Protein AF-A0A8S9V210-F1 (afdb_monomer_lite)

pLDDT: mean 82.48, std 14.93, range [42.09, 97.56]

Structure (mmCIF, N/CA/C/O backbone):
data_AF-A0A8S9V210-F1
#
_entry.id   AF-A0A8S9V210-F1
#
loop_
_atom_site.group_PDB
_atom_site.id
_atom_site.type_symbol
_atom_site.label_atom_id
_atom_site.label_alt_id
_atom_site.label_comp_id
_atom_site.label_asym_id
_atom_site.label_entity_id
_atom_site.label_seq_id
_atom_site.pdbx_PDB_ins_code
_atom_site.Cartn_x
_atom_site.Cartn_y
_atom_site.Cartn_z
_atom_site.occupancy
_atom_site.B_iso_or_equiv
_atom_site.auth_seq_id
_atom_site.auth_comp_id
_atom_site.auth_asym_id
_atom_site.auth_atom_id
_atom_site.pdbx_PDB_model_num
ATOM 1 N N . MET A 1 1 ? -34.645 21.873 50.222 1.00 43.69 1 MET A N 1
ATOM 2 C CA . MET A 1 1 ? -34.423 21.540 48.800 1.00 43.69 1 MET A CA 1
ATOM 3 C C . MET A 1 1 ? -32.987 21.909 48.474 1.00 43.69 1 MET A C 1
ATOM 5 O O . MET A 1 1 ? -32.729 23.011 48.014 1.00 43.69 1 MET A O 1
ATOM 9 N N . THR A 1 2 ? -32.038 21.055 48.849 1.00 43.34 2 THR A N 1
ATOM 10 C CA . THR A 1 2 ? -30.626 21.231 48.499 1.00 43.34 2 THR A CA 1
ATOM 11 C C . THR A 1 2 ? -30.431 20.581 47.139 1.00 43.34 2 THR A C 1
ATOM 13 O O . THR A 1 2 ? -30.574 19.369 47.018 1.00 43.34 2 THR A O 1
ATOM 16 N N . GLY A 1 3 ? -30.225 21.398 46.106 1.00 51.59 3 GLY A N 1
ATOM 17 C CA . GLY A 1 3 ? -29.827 20.904 44.795 1.00 51.59 3 GLY A CA 1
ATOM 18 C C . GLY A 1 3 ? -28.418 20.340 44.903 1.00 51.59 3 GLY A C 1
ATOM 19 O O . GLY A 1 3 ? -27.476 21.103 45.108 1.00 51.59 3 GLY A O 1
ATOM 20 N N . GLU A 1 4 ? -28.286 19.019 44.825 1.00 53.25 4 GLU A N 1
ATOM 21 C CA . GLU A 1 4 ? -26.987 18.391 44.611 1.00 53.25 4 GLU A CA 1
ATOM 22 C C . GLU A 1 4 ? -26.538 18.702 43.186 1.00 53.25 4 GLU A C 1
ATOM 24 O O . GLU A 1 4 ? -27.277 18.514 42.217 1.00 53.25 4 GLU A O 1
ATOM 29 N N . ALA A 1 5 ? -25.337 19.268 43.092 1.00 57.50 5 ALA A N 1
ATOM 30 C CA . ALA A 1 5 ? -24.669 19.544 41.839 1.00 57.50 5 ALA A CA 1
ATOM 31 C C . ALA A 1 5 ? -24.508 18.228 41.075 1.00 57.50 5 ALA A C 1
ATOM 33 O O . ALA A 1 5 ? -23.980 17.255 41.611 1.00 57.50 5 ALA A O 1
ATOM 34 N N . VAL A 1 6 ? -24.993 18.205 39.835 1.00 61.50 6 VAL A N 1
ATOM 35 C CA . VAL A 1 6 ? -24.795 17.076 38.930 1.00 61.50 6 VAL A CA 1
ATOM 36 C C . VAL A 1 6 ? -23.295 16.971 38.686 1.00 61.50 6 VAL A C 1
ATOM 38 O O . VAL A 1 6 ? -22.691 17.888 38.128 1.00 61.50 6 VAL A O 1
ATOM 41 N N . ASP A 1 7 ? -22.715 15.885 39.189 1.00 59.16 7 ASP A N 1
ATOM 42 C CA . ASP A 1 7 ? -21.311 15.538 39.040 1.00 59.16 7 ASP A CA 1
ATOM 43 C C . ASP A 1 7 ? -20.931 15.595 37.558 1.00 59.16 7 ASP A C 1
ATOM 45 O O . ASP A 1 7 ? -21.613 15.026 36.698 1.00 59.16 7 ASP A O 1
ATOM 49 N N . SER A 1 8 ? -19.884 16.354 37.245 1.00 63.94 8 SER A N 1
ATOM 50 C CA . SER A 1 8 ? -19.363 16.503 35.891 1.00 63.94 8 SER A CA 1
ATOM 51 C C . SER A 1 8 ? -18.674 15.201 35.485 1.00 63.94 8 SER A C 1
ATOM 53 O O . SER A 1 8 ? -17.448 15.105 35.527 1.00 63.94 8 SER A O 1
ATOM 55 N N . ALA A 1 9 ? -19.462 14.180 35.145 1.00 70.62 9 ALA A N 1
ATOM 56 C CA . ALA A 1 9 ? -18.949 12.878 34.751 1.00 70.62 9 ALA A CA 1
ATOM 57 C C . ALA A 1 9 ? -18.121 13.029 33.467 1.00 70.62 9 ALA A C 1
ATOM 59 O O . ALA A 1 9 ? -18.643 13.408 32.415 1.00 70.62 9 ALA A O 1
ATOM 60 N N . SER A 1 10 ? -16.818 12.767 33.570 1.00 79.62 10 SER A N 1
ATOM 61 C CA . SER A 1 10 ? -15.924 12.777 32.417 1.00 79.62 10 SER A CA 1
ATOM 62 C C . SER A 1 10 ? -16.199 11.551 31.526 1.00 79.62 10 SER A C 1
ATOM 64 O O . SER A 1 10 ? -16.605 10.505 32.052 1.00 79.62 10 SER A O 1
ATOM 66 N N . PRO A 1 11 ? -15.992 11.633 30.197 1.00 78.94 11 PRO A N 1
ATOM 67 C CA . PRO A 1 11 ? -16.222 10.512 29.277 1.00 78.94 11 PRO A CA 1
ATOM 68 C C . PRO A 1 11 ? -15.531 9.213 29.716 1.00 78.94 11 PRO A C 1
ATOM 70 O O . PRO A 1 11 ? -16.122 8.138 29.672 1.00 78.94 11 PRO A O 1
ATOM 73 N N . GLU A 1 12 ? -14.323 9.323 30.265 1.00 81.00 12 GLU A N 1
ATOM 74 C CA . GLU A 1 12 ? -13.499 8.194 30.709 1.00 81.00 12 GLU A CA 1
ATOM 75 C C . GLU A 1 12 ? -14.100 7.450 31.912 1.00 81.00 12 GLU A C 1
ATOM 77 O O . GLU A 1 12 ? -13.798 6.277 32.147 1.00 81.00 12 GLU A O 1
ATOM 82 N N . THR A 1 13 ? -14.946 8.126 32.693 1.00 83.50 13 THR A N 1
ATOM 83 C CA . THR A 1 13 ? -15.657 7.520 33.827 1.00 83.50 13 THR A CA 1
ATOM 84 C C . THR A 1 13 ? -16.915 6.784 33.356 1.00 83.50 13 THR A C 1
ATOM 86 O O . THR A 1 13 ? -17.283 5.762 33.932 1.00 83.50 13 THR A O 1
ATOM 89 N N . LEU A 1 14 ? -17.557 7.265 32.284 1.00 85.88 14 LEU A N 1
ATOM 90 C CA . LEU A 1 14 ? -18.770 6.667 31.709 1.00 85.88 14 LEU A CA 1
ATOM 91 C C . LEU A 1 14 ? -18.484 5.411 30.870 1.00 85.88 14 LEU A C 1
ATOM 93 O O . LEU A 1 14 ? -19.355 4.556 30.732 1.00 85.88 14 LEU A O 1
ATOM 97 N N . GLU A 1 15 ? -17.272 5.272 30.333 1.00 89.38 15 GLU A N 1
ATOM 98 C CA . GLU A 1 15 ? -16.871 4.173 29.440 1.00 89.38 15 GLU A CA 1
ATOM 99 C C . GLU A 1 15 ? -16.344 2.915 30.174 1.00 89.38 15 GLU A C 1
ATOM 101 O O . GLU A 1 15 ? -15.696 2.053 29.579 1.00 89.38 15 GLU A O 1
ATOM 106 N N . GLN A 1 16 ? -16.629 2.765 31.472 1.00 88.38 16 GLN A N 1
ATOM 107 C CA . GLN A 1 16 ? -16.177 1.629 32.290 1.00 88.38 16 GLN A CA 1
ATOM 108 C C . GLN A 1 16 ? -17.249 0.533 32.424 1.00 88.38 16 GLN A C 1
ATOM 110 O O . GLN A 1 16 ? -18.444 0.801 32.374 1.00 88.38 16 GLN A O 1
ATOM 115 N N . GLN A 1 17 ? -16.819 -0.720 32.636 1.00 91.31 17 GLN A N 1
ATOM 116 C CA . GLN A 1 17 ? -17.698 -1.886 32.877 1.00 91.31 17 GLN A CA 1
ATOM 117 C C . GLN A 1 17 ? -18.763 -2.136 31.786 1.00 91.31 17 GLN A C 1
ATOM 119 O O . GLN A 1 17 ? -19.837 -2.674 32.055 1.00 91.31 17 GLN A O 1
ATOM 124 N N . LEU A 1 18 ? -18.461 -1.768 30.539 1.00 92.06 18 LEU A N 1
ATOM 125 C CA . LEU A 1 18 ? -19.356 -1.976 29.403 1.00 92.06 18 LEU A CA 1
ATOM 126 C C . LEU A 1 18 ? -19.473 -3.464 29.029 1.00 92.06 18 LEU A C 1
ATOM 128 O O . LEU A 1 18 ? -18.523 -4.238 29.156 1.00 92.06 18 LEU A O 1
ATOM 132 N N . VAL A 1 19 ? -20.635 -3.851 28.497 1.00 94.38 19 VAL A N 1
ATOM 133 C CA . VAL A 1 19 ? -20.866 -5.174 27.900 1.00 94.38 19 VAL A CA 1
ATOM 134 C C . VAL A 1 19 ? -20.785 -5.045 26.382 1.00 94.38 19 VAL A C 1
ATOM 136 O O . VAL A 1 19 ? -21.536 -4.279 25.780 1.00 94.38 19 VAL A O 1
ATOM 139 N N . CYS A 1 20 ? -19.885 -5.799 25.750 1.00 95.31 20 CYS A N 1
ATOM 140 C CA . CYS A 1 20 ? -19.801 -5.846 24.292 1.00 95.31 20 CYS A CA 1
ATOM 141 C C . CYS A 1 20 ? -21.056 -6.520 23.717 1.00 95.31 20 CYS A C 1
ATOM 143 O O . CYS A 1 20 ? -21.321 -7.685 24.009 1.00 95.31 20 CYS A O 1
ATOM 145 N N . LEU A 1 21 ? -21.830 -5.784 22.914 1.00 96.88 21 LEU A N 1
ATOM 146 C CA . LEU A 1 21 ? -23.053 -6.292 22.283 1.00 96.88 21 LEU A CA 1
ATOM 147 C C . LEU A 1 21 ? -22.793 -6.837 20.875 1.00 96.88 21 LEU A C 1
ATOM 149 O O . LEU A 1 21 ? -23.267 -7.917 20.533 1.00 96.88 21 LEU A O 1
ATOM 153 N N . ALA A 1 22 ? -22.065 -6.080 20.051 1.00 96.06 22 ALA A N 1
ATOM 154 C CA . ALA A 1 22 ? -21.807 -6.418 18.657 1.00 96.06 22 ALA A CA 1
ATOM 155 C C . ALA A 1 22 ? -20.530 -5.744 18.139 1.00 96.06 22 ALA A C 1
ATOM 157 O O . ALA A 1 22 ? -20.138 -4.681 18.619 1.00 96.06 22 ALA A O 1
ATOM 158 N N . LEU A 1 23 ? -19.930 -6.351 17.113 1.00 96.00 23 LEU A N 1
ATOM 159 C CA . LEU A 1 23 ? -18.859 -5.771 16.309 1.00 96.00 23 LEU A CA 1
ATOM 160 C C . LEU A 1 23 ? -19.402 -5.483 14.907 1.00 96.00 23 LEU A C 1
ATOM 162 O O . LEU A 1 23 ? -20.006 -6.357 14.287 1.00 96.00 23 LEU A O 1
ATOM 166 N N . VAL A 1 24 ? -19.171 -4.272 14.405 1.00 95.50 24 VAL A N 1
ATOM 167 C CA . VAL A 1 24 ? -19.547 -3.868 13.046 1.00 95.50 24 VAL A CA 1
ATOM 168 C C . VAL A 1 24 ? -18.283 -3.485 12.290 1.00 95.50 24 VAL A C 1
ATOM 170 O O . VAL A 1 24 ? -17.483 -2.698 12.789 1.00 95.50 24 VAL A O 1
ATOM 173 N N . ALA A 1 25 ? -18.114 -4.033 11.088 1.00 90.38 25 ALA A N 1
ATOM 174 C CA . ALA A 1 25 ? -17.040 -3.669 10.173 1.00 90.38 25 ALA A CA 1
ATOM 175 C C . ALA A 1 25 ? -17.614 -2.859 9.005 1.00 90.38 25 ALA A C 1
ATOM 177 O O . ALA A 1 25 ? -18.630 -3.237 8.421 1.00 90.38 25 ALA A O 1
ATOM 178 N N . ILE A 1 26 ? -16.962 -1.749 8.675 1.00 90.69 26 ILE A N 1
ATOM 179 C CA . ILE A 1 26 ? -17.319 -0.870 7.559 1.00 90.69 26 ILE A CA 1
ATOM 180 C C . ILE A 1 26 ? -16.104 -0.808 6.636 1.00 90.69 26 ILE A C 1
ATOM 182 O O . ILE A 1 26 ? -14.976 -0.701 7.115 1.00 90.69 26 ILE A O 1
ATOM 186 N N . ALA A 1 27 ? -16.336 -0.890 5.329 1.00 85.38 27 ALA A N 1
ATOM 187 C CA . ALA A 1 27 ? -15.295 -0.833 4.311 1.00 85.38 27 ALA A CA 1
ATOM 188 C C . ALA A 1 27 ? -15.674 0.168 3.213 1.00 85.38 27 ALA A C 1
ATOM 190 O O . ALA A 1 27 ? -16.860 0.353 2.933 1.00 85.38 27 ALA A O 1
ATOM 191 N N . ASP A 1 28 ? -14.665 0.779 2.589 1.00 85.69 28 ASP A N 1
ATOM 192 C CA . ASP A 1 28 ? -14.812 1.550 1.352 1.00 85.69 28 ASP A CA 1
ATOM 193 C C . ASP A 1 28 ? -14.478 0.630 0.164 1.00 85.69 28 ASP A C 1
ATOM 195 O O . ASP A 1 28 ? -13.309 0.282 -0.023 1.00 85.69 28 ASP A O 1
ATOM 199 N N . PRO A 1 29 ? -15.479 0.132 -0.585 1.00 88.69 29 PRO A N 1
ATOM 200 C CA . PRO A 1 29 ? -15.237 -0.830 -1.649 1.00 88.69 29 PRO A CA 1
ATOM 201 C C . PRO A 1 29 ? -14.537 -0.178 -2.842 1.00 88.69 29 PRO A C 1
ATOM 203 O O . PRO A 1 29 ? -14.745 0.996 -3.160 1.00 88.69 29 PRO A O 1
ATOM 206 N N . LEU A 1 30 ? -13.767 -0.975 -3.583 1.00 91.56 30 LEU A N 1
ATOM 207 C CA . LEU A 1 30 ? -13.157 -0.502 -4.818 1.00 91.56 30 LEU A CA 1
ATOM 208 C C . LEU A 1 30 ? -14.202 -0.026 -5.827 1.00 91.56 30 LEU A C 1
ATOM 210 O O . LEU A 1 30 ? -15.271 -0.617 -6.006 1.00 91.56 30 LEU A O 1
ATOM 214 N N . ARG A 1 31 ? -13.850 1.032 -6.563 1.00 94.12 31 ARG A N 1
ATOM 215 C CA . ARG A 1 31 ? -14.686 1.513 -7.665 1.00 94.12 31 ARG A CA 1
ATOM 216 C C . ARG A 1 31 ? -14.719 0.459 -8.781 1.00 94.12 31 ARG A C 1
ATOM 218 O O . ARG A 1 31 ? -13.657 -0.073 -9.128 1.00 94.12 31 ARG A O 1
ATOM 225 N N . PRO A 1 32 ? -15.881 0.203 -9.407 1.00 95.19 32 PRO A N 1
ATOM 226 C CA . PRO A 1 32 ? -15.956 -0.669 -10.577 1.00 95.19 32 PRO A CA 1
ATOM 227 C C . PRO A 1 32 ? -14.991 -0.202 -11.675 1.00 95.19 32 PRO A C 1
ATOM 229 O O . PRO A 1 32 ? -14.901 0.997 -11.940 1.00 95.19 32 PRO A O 1
ATOM 232 N N . GLY A 1 33 ? -14.263 -1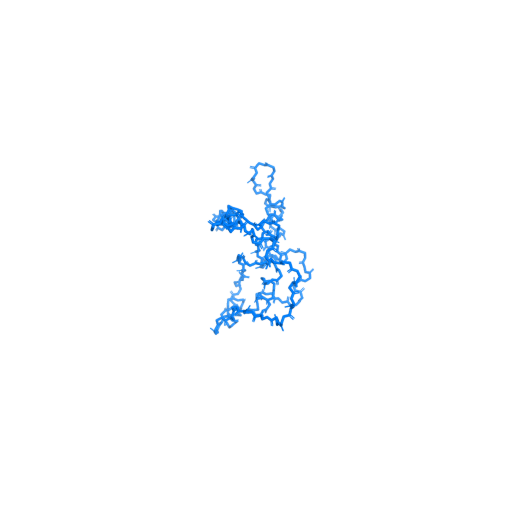.127 -12.304 1.00 94.56 33 GLY A N 1
ATOM 233 C CA . GLY A 1 33 ? -13.286 -0.801 -13.350 1.00 94.56 33 GLY A CA 1
ATOM 234 C C . GLY A 1 33 ? -11.869 -0.485 -12.849 1.00 94.56 33 GLY A C 1
ATOM 235 O O . GLY A 1 33 ? -10.960 -0.328 -13.665 1.00 94.56 33 GLY A O 1
ATOM 236 N N . THR A 1 34 ? -11.651 -0.364 -11.530 1.00 95.56 34 THR A N 1
ATOM 237 C CA . THR A 1 34 ? -10.334 0.014 -10.972 1.00 95.56 34 THR A CA 1
ATOM 238 C C . THR A 1 34 ? -9.257 -1.005 -11.335 1.00 95.56 34 THR A C 1
ATOM 240 O O . THR A 1 34 ? -8.191 -0.628 -11.818 1.00 95.56 34 THR A O 1
ATOM 243 N N . ARG A 1 35 ? -9.541 -2.299 -11.155 1.00 95.06 35 ARG A N 1
ATOM 244 C CA . ARG A 1 35 ? -8.586 -3.375 -11.446 1.00 95.06 35 ARG A CA 1
ATOM 245 C C . ARG A 1 35 ? -8.246 -3.437 -12.935 1.00 95.06 35 ARG A C 1
ATOM 247 O O . ARG A 1 35 ? -7.087 -3.603 -13.306 1.00 95.06 35 ARG A O 1
ATOM 254 N N . GLU A 1 36 ? -9.240 -3.269 -13.799 1.00 96.81 36 GLU A N 1
ATOM 255 C CA . GLU A 1 36 ? -9.071 -3.270 -15.251 1.00 96.81 36 GLU A CA 1
ATOM 256 C C . GLU A 1 36 ? -8.217 -2.087 -15.720 1.00 96.81 36 GLU A C 1
ATOM 258 O O . GLU A 1 36 ? -7.368 -2.246 -16.604 1.00 96.81 36 GLU A O 1
ATOM 263 N N . ALA A 1 37 ? -8.403 -0.914 -15.110 1.00 96.62 37 ALA A N 1
ATOM 264 C CA . ALA A 1 37 ? -7.590 0.264 -15.380 1.00 96.62 37 ALA A CA 1
ATOM 265 C C . ALA A 1 37 ? -6.129 0.048 -14.956 1.00 96.62 37 ALA A C 1
ATOM 267 O O . ALA A 1 37 ? -5.225 0.288 -15.756 1.00 96.62 37 ALA A O 1
ATOM 268 N N . VAL A 1 38 ? -5.896 -0.474 -13.745 1.00 96.25 38 VAL A N 1
ATOM 269 C CA . VAL A 1 38 ? -4.547 -0.810 -13.251 1.00 96.25 38 VAL A CA 1
ATOM 270 C C . VAL A 1 38 ? -3.860 -1.806 -14.187 1.00 96.25 38 VAL A C 1
ATOM 272 O O . VAL A 1 38 ? -2.747 -1.545 -14.647 1.00 96.25 38 VAL A O 1
ATOM 275 N N . ALA A 1 39 ? -4.549 -2.887 -14.558 1.00 95.94 39 ALA A N 1
ATOM 276 C CA . ALA A 1 39 ? -4.020 -3.888 -15.479 1.00 95.94 39 ALA A CA 1
ATOM 277 C C . ALA A 1 39 ? -3.713 -3.306 -16.870 1.00 95.94 39 ALA A C 1
ATOM 279 O O . ALA A 1 39 ? -2.740 -3.702 -17.512 1.00 95.94 39 ALA A O 1
ATOM 280 N N . SER A 1 40 ? -4.524 -2.362 -17.355 1.00 97.56 40 SER A N 1
ATOM 281 C CA . SER A 1 40 ? -4.285 -1.686 -18.637 1.00 97.56 40 SER A CA 1
ATOM 282 C C . SER A 1 40 ? -3.037 -0.803 -18.588 1.00 97.56 40 SER A C 1
ATOM 284 O O . SER A 1 40 ? -2.225 -0.854 -19.511 1.00 97.56 40 SER A O 1
ATOM 286 N N . CYS A 1 41 ? -2.835 -0.058 -17.496 1.00 96.75 41 CYS A N 1
ATOM 287 C CA . CYS A 1 41 ? -1.614 0.716 -17.264 1.00 96.75 41 CYS A CA 1
ATOM 288 C C . CYS A 1 41 ? -0.374 -0.188 -17.230 1.00 96.75 41 CYS A C 1
ATOM 290 O O . CYS A 1 41 ? 0.601 0.074 -17.933 1.00 96.75 41 CYS A O 1
ATOM 292 N N . GLN A 1 42 ? -0.431 -1.293 -16.484 1.00 94.12 42 GLN A N 1
ATOM 293 C CA . GLN A 1 42 ? 0.680 -2.243 -16.379 1.00 94.12 42 GLN A CA 1
ATOM 294 C C . GLN A 1 42 ? 1.021 -2.889 -17.730 1.00 94.12 42 GLN A C 1
ATOM 296 O O . GLN A 1 42 ? 2.194 -2.971 -18.089 1.00 94.12 42 GLN A O 1
ATOM 301 N N . LYS A 1 43 ? 0.017 -3.270 -18.535 1.00 96.31 43 LYS A N 1
ATOM 302 C CA . LYS A 1 43 ? 0.226 -3.784 -19.905 1.00 96.31 43 LYS A CA 1
ATOM 303 C C . LYS A 1 43 ? 0.897 -2.769 -20.831 1.00 96.31 43 LYS A C 1
ATOM 305 O O . LYS A 1 43 ? 1.592 -3.170 -21.760 1.00 96.31 43 LYS A O 1
ATOM 310 N N . ALA A 1 44 ? 0.698 -1.477 -20.583 1.00 97.00 44 ALA A N 1
ATOM 311 C CA . ALA A 1 44 ? 1.366 -0.397 -21.302 1.00 97.00 44 ALA A CA 1
ATOM 312 C C . ALA A 1 44 ? 2.782 -0.091 -20.768 1.00 97.00 44 ALA A C 1
ATOM 314 O O . ALA A 1 44 ? 3.426 0.832 -21.260 1.00 97.00 44 ALA A O 1
ATOM 315 N N . GLY A 1 45 ? 3.271 -0.836 -19.769 1.00 94.25 45 GLY A N 1
ATOM 316 C CA . GLY A 1 45 ? 4.568 -0.600 -19.130 1.00 94.25 45 GLY A CA 1
ATOM 317 C C . GLY A 1 45 ? 4.562 0.536 -18.101 1.00 94.25 45 GLY A C 1
ATOM 318 O O . GLY A 1 45 ? 5.627 0.995 -17.695 1.00 94.25 45 GLY A O 1
ATOM 319 N N . ILE A 1 46 ? 3.386 1.007 -17.671 1.00 93.94 46 ILE A N 1
ATOM 320 C CA . ILE A 1 46 ? 3.258 2.050 -16.648 1.00 93.94 46 ILE A CA 1
ATOM 321 C C . ILE A 1 46 ? 3.231 1.395 -15.267 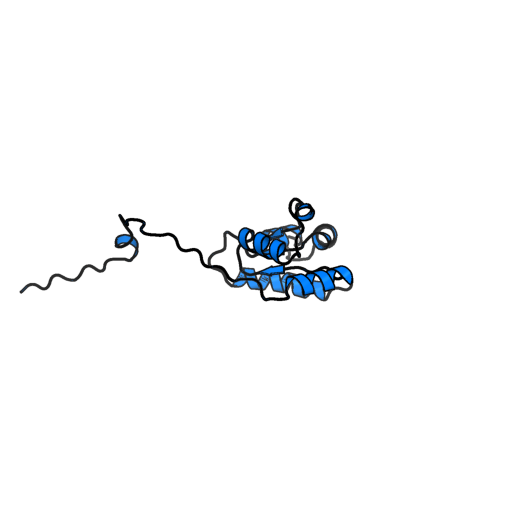1.00 93.94 46 ILE A C 1
ATOM 323 O O . ILE A 1 46 ? 2.342 0.600 -14.956 1.00 93.94 46 ILE A O 1
ATOM 327 N N . VAL A 1 47 ? 4.175 1.780 -14.406 1.00 91.38 47 VAL A N 1
ATOM 328 C CA . VAL A 1 47 ? 4.207 1.328 -13.010 1.00 91.38 47 VAL A CA 1
ATOM 329 C C . VAL A 1 47 ? 3.201 2.127 -12.185 1.00 91.38 47 VAL A C 1
ATOM 331 O O . VAL A 1 47 ? 3.389 3.320 -11.934 1.00 91.38 47 VAL A O 1
ATOM 334 N N . VAL A 1 48 ? 2.138 1.459 -11.742 1.00 93.62 48 VAL A N 1
ATOM 335 C CA . VAL A 1 48 ? 1.112 2.042 -10.869 1.00 93.62 48 VAL A CA 1
ATOM 336 C C . VAL A 1 48 ? 1.580 1.983 -9.415 1.00 93.62 48 VAL A C 1
ATOM 338 O O . VAL A 1 48 ? 2.074 0.954 -8.961 1.00 93.62 48 VAL A O 1
ATOM 341 N N . ARG A 1 49 ? 1.417 3.086 -8.678 1.00 92.69 49 ARG A N 1
ATOM 342 C CA . ARG A 1 49 ? 1.744 3.188 -7.248 1.00 92.69 49 ARG A CA 1
ATOM 343 C C . ARG A 1 49 ? 0.573 3.791 -6.478 1.00 92.69 49 ARG A C 1
ATOM 345 O O . ARG A 1 49 ? -0.114 4.671 -6.992 1.00 92.69 49 ARG A O 1
ATOM 352 N N . MET A 1 50 ? 0.360 3.330 -5.251 1.00 93.06 50 MET A N 1
ATOM 353 C CA . MET A 1 50 ? -0.660 3.830 -4.332 1.00 93.06 50 MET A CA 1
ATOM 354 C C . MET A 1 50 ? -0.022 4.730 -3.275 1.00 93.06 50 MET A C 1
ATOM 356 O O . MET A 1 50 ? 0.942 4.344 -2.618 1.00 93.06 50 MET A O 1
ATOM 360 N N . VAL A 1 51 ? -0.614 5.903 -3.068 1.00 91.31 51 VAL A N 1
ATOM 361 C CA . VAL A 1 51 ? -0.349 6.763 -1.911 1.00 91.31 51 VAL A CA 1
ATOM 362 C C . VAL A 1 51 ? -1.675 6.948 -1.191 1.00 91.31 51 VAL A C 1
ATOM 364 O O . VAL A 1 51 ? -2.632 7.427 -1.799 1.00 91.31 51 VAL A O 1
ATOM 367 N N . THR A 1 52 ? -1.753 6.543 0.074 1.00 89.19 52 THR A N 1
ATOM 368 C CA . THR A 1 52 ? -2.998 6.609 0.854 1.00 89.19 52 THR A CA 1
ATOM 369 C C . THR A 1 52 ? -2.790 7.258 2.223 1.00 89.19 52 THR A C 1
ATOM 371 O O . THR A 1 52 ? -1.666 7.426 2.696 1.00 89.19 52 THR A O 1
ATOM 374 N N . GLY A 1 53 ? -3.900 7.675 2.834 1.00 86.75 53 GLY A N 1
ATOM 375 C CA . GLY A 1 53 ? -3.985 8.090 4.231 1.00 86.75 53 GLY A CA 1
ATOM 376 C C . GLY A 1 53 ? -4.440 6.978 5.183 1.00 86.75 53 GLY A C 1
ATOM 377 O O . GLY A 1 53 ? -4.564 7.255 6.375 1.00 86.75 53 GLY A O 1
ATOM 378 N N . ASP A 1 54 ? -4.693 5.768 4.679 1.00 89.62 54 ASP A N 1
ATOM 379 C CA . ASP A 1 54 ? -5.027 4.585 5.481 1.00 89.62 54 ASP A CA 1
ATOM 380 C C . ASP A 1 54 ? -3.777 3.903 6.030 1.00 89.62 54 ASP A C 1
ATOM 382 O O . ASP A 1 54 ? -2.695 4.061 5.476 1.00 89.62 54 ASP A O 1
ATOM 386 N N . SER A 1 55 ? -3.920 3.095 7.082 1.00 90.00 55 SER A N 1
ATOM 387 C CA . SER A 1 55 ? -2.800 2.325 7.637 1.00 90.00 55 SER A CA 1
ATOM 388 C C . SER A 1 55 ? -2.144 1.417 6.588 1.00 90.00 55 SER A C 1
ATOM 390 O O . SER A 1 55 ? -2.800 0.952 5.652 1.00 90.00 55 SER A O 1
ATOM 392 N N . ALA A 1 56 ? -0.859 1.098 6.771 1.00 90.25 56 ALA A N 1
ATOM 393 C CA . ALA A 1 56 ? -0.125 0.215 5.861 1.00 90.25 56 ALA A CA 1
ATOM 394 C C . ALA A 1 56 ? -0.803 -1.155 5.673 1.00 90.25 56 ALA A C 1
ATOM 396 O O . ALA A 1 56 ? -0.781 -1.712 4.575 1.00 90.25 56 ALA A O 1
ATOM 397 N N . LEU A 1 57 ? -1.453 -1.679 6.721 1.00 89.94 57 LEU A N 1
ATOM 398 C CA . LEU A 1 57 ? -2.205 -2.934 6.661 1.00 89.94 57 LEU A CA 1
ATOM 399 C C . LEU A 1 57 ? -3.408 -2.831 5.711 1.00 89.94 57 LEU A C 1
ATOM 401 O O . LEU A 1 57 ? -3.585 -3.683 4.838 1.00 89.94 57 LEU A O 1
ATOM 405 N N . THR A 1 58 ? -4.210 -1.774 5.853 1.00 90.56 58 THR A N 1
ATOM 406 C CA . THR A 1 58 ? -5.366 -1.529 4.984 1.00 90.56 58 THR A CA 1
ATOM 407 C C . THR A 1 58 ? -4.914 -1.251 3.552 1.00 90.56 58 THR A C 1
ATOM 409 O O . THR A 1 58 ? -5.424 -1.862 2.615 1.00 90.56 58 THR A O 1
ATOM 412 N N . ALA A 1 59 ? -3.896 -0.404 3.379 1.00 92.19 59 ALA A N 1
ATOM 413 C CA . ALA A 1 59 ? -3.332 -0.053 2.079 1.00 92.19 59 ALA A CA 1
ATOM 414 C C . ALA A 1 59 ? -2.853 -1.287 1.300 1.00 92.19 59 ALA A C 1
ATOM 416 O O . ALA A 1 59 ? -3.152 -1.432 0.117 1.00 92.19 59 ALA A O 1
ATOM 417 N N . ARG A 1 60 ? -2.162 -2.212 1.976 1.00 92.06 60 ARG A N 1
ATOM 418 C CA . ARG A 1 60 ? -1.702 -3.491 1.417 1.00 92.06 60 ARG A CA 1
ATOM 419 C C . ARG A 1 60 ? -2.867 -4.344 0.919 1.00 92.06 60 ARG A C 1
ATOM 421 O O . ARG A 1 60 ? -2.820 -4.836 -0.207 1.00 92.06 60 ARG A O 1
ATOM 428 N N . SER A 1 61 ? -3.927 -4.475 1.717 1.00 91.75 61 SER A N 1
ATOM 429 C CA . SER A 1 61 ? -5.126 -5.223 1.320 1.00 91.75 61 SER A CA 1
ATOM 430 C C . SER A 1 61 ? -5.784 -4.620 0.076 1.00 91.75 61 SER A C 1
ATOM 432 O O . SER A 1 61 ? -6.051 -5.335 -0.889 1.00 91.75 61 SER A O 1
ATOM 434 N N . ILE A 1 62 ? -5.982 -3.298 0.063 1.00 93.00 62 ILE A N 1
ATOM 435 C CA . ILE A 1 62 ? -6.608 -2.585 -1.060 1.00 93.00 62 ILE A CA 1
ATOM 436 C C . ILE A 1 62 ? -5.722 -2.666 -2.310 1.00 93.00 62 ILE A C 1
ATOM 438 O O . ILE A 1 62 ? -6.216 -2.881 -3.414 1.00 93.00 62 ILE A O 1
ATOM 442 N N . ALA A 1 63 ? -4.402 -2.534 -2.169 1.00 94.44 63 ALA A N 1
ATOM 443 C CA . ALA A 1 63 ? -3.481 -2.578 -3.299 1.00 94.44 63 ALA A CA 1
ATOM 444 C C . ALA A 1 63 ? -3.420 -3.964 -3.962 1.00 94.44 63 ALA A C 1
ATOM 446 O O . ALA A 1 63 ? -3.350 -4.033 -5.192 1.00 94.44 63 ALA A O 1
ATOM 447 N N . ARG A 1 64 ? -3.526 -5.053 -3.185 1.00 92.75 64 ARG A N 1
ATOM 448 C CA . ARG A 1 64 ? -3.730 -6.410 -3.727 1.00 92.75 64 ARG A CA 1
ATOM 449 C C . ARG A 1 64 ? -5.054 -6.515 -4.478 1.00 92.75 64 ARG A C 1
ATOM 451 O O . ARG A 1 64 ? -5.107 -7.023 -5.594 1.00 92.75 64 ARG A O 1
ATOM 458 N N . GLU A 1 65 ? -6.133 -5.997 -3.896 1.00 92.75 65 GLU A N 1
ATOM 459 C CA . GLU A 1 65 ? -7.457 -6.046 -4.518 1.00 92.75 65 GLU A CA 1
ATOM 460 C C . GLU A 1 65 ? -7.499 -5.253 -5.843 1.00 92.75 65 GLU A C 1
ATOM 462 O O . GLU A 1 65 ? -8.077 -5.720 -6.830 1.00 92.75 65 GLU A O 1
ATOM 467 N N . CYS A 1 66 ? -6.797 -4.118 -5.913 1.00 93.50 66 CYS A N 1
ATOM 468 C CA . CYS A 1 66 ? -6.598 -3.326 -7.131 1.00 93.50 66 CYS A CA 1
ATOM 469 C C . CYS A 1 66 ? -5.705 -4.005 -8.182 1.00 93.50 66 CYS A C 1
ATOM 471 O O . CYS A 1 66 ? -5.741 -3.600 -9.343 1.00 93.50 66 CYS A O 1
ATOM 473 N N . GLY A 1 67 ? -4.887 -4.989 -7.800 1.00 93.25 67 GLY A N 1
ATOM 474 C CA . GLY A 1 67 ? -3.843 -5.561 -8.657 1.00 93.25 67 GLY A CA 1
ATOM 475 C C . GLY A 1 67 ? -2.594 -4.680 -8.795 1.00 93.25 67 GLY A C 1
ATOM 476 O O . GLY A 1 67 ? -1.833 -4.844 -9.743 1.00 93.25 67 GLY A O 1
ATOM 477 N N . ILE A 1 68 ? -2.390 -3.723 -7.881 1.00 94.88 68 ILE A N 1
ATOM 478 C CA . ILE A 1 68 ? -1.154 -2.921 -7.792 1.00 94.88 68 ILE A CA 1
ATOM 479 C C . ILE A 1 68 ? -0.030 -3.748 -7.160 1.00 94.88 68 ILE A C 1
ATOM 481 O O . ILE A 1 68 ? 1.127 -3.583 -7.533 1.00 94.88 68 ILE A O 1
ATOM 485 N N . LEU A 1 69 ? -0.390 -4.612 -6.209 1.00 93.00 69 LEU A N 1
ATOM 486 C CA . LEU A 1 69 ? 0.492 -5.587 -5.579 1.00 93.00 69 LEU A CA 1
ATOM 487 C C . LEU A 1 69 ? 0.134 -6.992 -6.044 1.00 93.00 69 LEU A C 1
ATOM 489 O O . LEU A 1 69 ? -1.041 -7.368 -6.015 1.00 93.00 69 LEU A O 1
ATOM 493 N N . THR A 1 70 ? 1.147 -7.769 -6.403 1.00 87.75 70 THR A N 1
ATOM 494 C CA . THR A 1 70 ? 1.038 -9.225 -6.540 1.00 87.75 70 THR A CA 1
ATOM 495 C C . THR A 1 70 ? 1.410 -9.921 -5.228 1.00 87.75 70 THR A C 1
ATOM 497 O O . THR A 1 70 ? 2.043 -9.320 -4.362 1.00 87.75 70 THR A O 1
ATOM 500 N N . GLU A 1 71 ? 1.001 -11.184 -5.061 1.00 83.25 71 GLU A N 1
ATOM 501 C CA . GLU A 1 71 ? 1.384 -11.984 -3.883 1.00 83.25 71 GLU A CA 1
ATOM 502 C C . GLU A 1 71 ? 2.906 -12.189 -3.803 1.00 83.25 7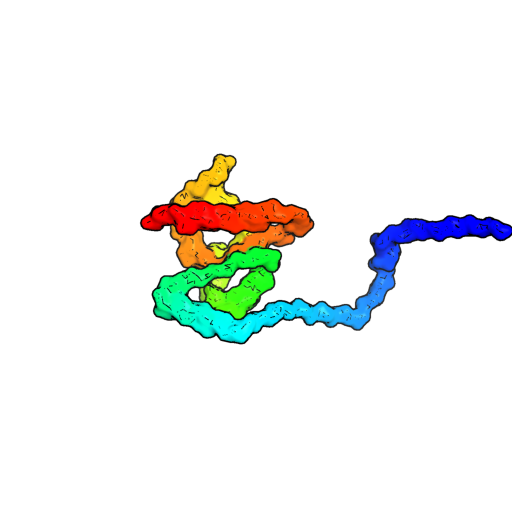1 GLU A C 1
ATOM 504 O O . GLU A 1 71 ? 3.459 -12.217 -2.711 1.00 83.25 71 GLU A O 1
ATOM 509 N N . GLU A 1 72 ? 3.586 -12.269 -4.951 1.00 82.38 72 GLU A N 1
ATOM 510 C CA . GLU A 1 72 ? 5.041 -12.446 -5.032 1.00 82.38 72 GLU A CA 1
ATOM 511 C C . GLU A 1 72 ? 5.804 -11.178 -4.614 1.00 82.38 72 GLU A C 1
ATOM 513 O O . GLU A 1 72 ? 6.729 -11.251 -3.808 1.00 82.38 72 GLU A O 1
ATOM 518 N N . GLU A 1 73 ? 5.395 -10.003 -5.111 1.00 80.94 73 GLU A N 1
ATOM 519 C CA . GLU A 1 73 ? 6.062 -8.722 -4.807 1.00 80.94 73 GLU A CA 1
ATOM 520 C C . GLU A 1 73 ? 5.894 -8.303 -3.342 1.00 80.94 73 GLU A C 1
ATOM 522 O O . GLU A 1 73 ? 6.627 -7.457 -2.829 1.00 80.94 73 GLU A O 1
ATOM 527 N N . GLU A 1 74 ? 4.888 -8.832 -2.659 1.00 75.06 74 GLU A N 1
ATOM 528 C CA . GLU A 1 74 ? 4.524 -8.372 -1.332 1.00 75.06 74 GLU A CA 1
ATOM 529 C C . GLU A 1 74 ? 5.549 -8.703 -0.247 1.00 75.06 74 GLU A C 1
ATOM 531 O O . GLU A 1 74 ? 5.695 -7.947 0.723 1.00 75.06 74 GLU A O 1
ATOM 536 N N . GLU A 1 75 ? 6.221 -9.839 -0.394 1.00 77.38 75 GLU A N 1
ATOM 537 C CA . GLU A 1 75 ? 7.265 -10.269 0.530 1.00 77.38 75 GLU A CA 1
ATOM 538 C C . GLU A 1 75 ? 8.563 -9.472 0.328 1.00 77.38 75 GLU A C 1
ATOM 540 O O . GLU A 1 75 ? 9.471 -9.542 1.159 1.00 77.38 75 GLU A O 1
ATOM 545 N N . GLU A 1 76 ? 8.656 -8.669 -0.737 1.00 83.69 76 GLU A N 1
ATOM 546 C CA . GLU A 1 76 ? 9.818 -7.828 -0.982 1.00 83.69 76 GLU A CA 1
ATOM 547 C C . GLU A 1 76 ? 9.872 -6.628 -0.022 1.00 83.69 76 GLU A C 1
ATOM 549 O O . GLU A 1 76 ? 8.898 -5.910 0.225 1.00 83.69 76 GLU A O 1
ATOM 554 N N . THR A 1 77 ? 11.080 -6.361 0.475 1.00 78.25 77 THR A N 1
ATOM 555 C CA . THR A 1 77 ? 11.370 -5.414 1.562 1.00 78.25 77 THR A CA 1
ATOM 556 C C . THR A 1 77 ? 10.863 -3.986 1.335 1.00 78.25 77 THR A C 1
ATOM 558 O O . THR A 1 77 ? 10.563 -3.287 2.299 1.00 78.25 77 THR A O 1
ATOM 561 N N . TYR A 1 78 ? 10.785 -3.520 0.087 1.00 83.88 78 TYR A N 1
ATOM 562 C CA . TYR A 1 78 ? 10.495 -2.115 -0.233 1.00 83.88 78 TYR A CA 1
ATOM 563 C C . TYR A 1 78 ? 9.149 -1.898 -0.921 1.00 83.88 78 TYR A C 1
ATOM 565 O O . TYR A 1 78 ? 8.813 -0.771 -1.275 1.00 83.88 78 TYR A O 1
ATOM 573 N N . THR A 1 79 ? 8.358 -2.951 -1.091 1.00 90.56 79 THR A N 1
ATOM 574 C CA . THR A 1 79 ? 7.119 -2.891 -1.866 1.00 90.56 79 THR A CA 1
ATOM 575 C C . THR A 1 79 ? 6.033 -2.065 -1.178 1.00 90.56 79 THR A C 1
ATOM 577 O O . THR A 1 79 ? 5.312 -1.301 -1.831 1.00 90.56 79 THR A O 1
ATOM 580 N N . VAL A 1 80 ? 5.945 -2.164 0.150 1.00 92.81 80 VAL A N 1
ATOM 581 C CA . VAL A 1 80 ? 5.027 -1.385 0.990 1.00 92.81 80 VAL A CA 1
ATOM 582 C C . VAL A 1 80 ? 5.834 -0.698 2.080 1.00 92.81 80 VAL A C 1
ATOM 584 O O . VAL A 1 80 ? 6.473 -1.372 2.883 1.00 92.81 80 VAL A O 1
ATOM 587 N N . MET A 1 81 ? 5.781 0.630 2.129 1.00 92.25 81 MET A N 1
ATOM 588 C CA . MET A 1 81 ? 6.510 1.422 3.120 1.00 92.25 81 MET A CA 1
ATOM 589 C C . MET A 1 81 ? 5.604 2.452 3.788 1.00 92.25 81 MET A C 1
ATOM 591 O O . MET A 1 81 ? 4.639 2.942 3.195 1.00 92.25 81 MET A O 1
ATOM 595 N N . GLU A 1 82 ? 5.947 2.827 5.015 1.00 90.94 82 GLU A N 1
ATOM 596 C CA . GLU A 1 82 ? 5.381 4.007 5.661 1.00 90.94 82 GLU A CA 1
ATOM 597 C C . GLU A 1 82 ? 6.209 5.253 5.325 1.00 90.94 82 GLU A C 1
ATOM 599 O O . GLU A 1 82 ? 7.407 5.195 5.037 1.00 90.94 82 GLU A O 1
ATOM 604 N N . GLY A 1 83 ? 5.559 6.415 5.351 1.00 88.81 83 GLY A N 1
ATOM 605 C CA . GLY A 1 83 ? 6.174 7.697 5.018 1.00 88.81 83 GLY A CA 1
ATOM 606 C C . GLY A 1 83 ? 7.452 8.015 5.808 1.00 88.81 83 GLY A C 1
ATOM 607 O O . GLY A 1 83 ? 8.435 8.408 5.175 1.00 88.81 83 GLY A O 1
ATOM 608 N N . PRO A 1 84 ? 7.477 7.887 7.152 1.00 87.31 84 PRO A N 1
ATOM 609 C CA . PRO A 1 84 ? 8.683 8.138 7.940 1.00 87.31 84 PRO A CA 1
ATOM 610 C C . PRO A 1 84 ? 9.837 7.210 7.573 1.00 87.31 84 PRO A C 1
ATOM 612 O O . PRO A 1 84 ? 10.946 7.702 7.385 1.00 87.31 84 PRO A O 1
ATOM 615 N N . ASP A 1 85 ? 9.571 5.915 7.397 1.00 90.94 85 ASP A N 1
ATOM 616 C CA . ASP A 1 85 ? 10.590 4.925 7.037 1.00 90.94 85 ASP A CA 1
ATOM 617 C C . ASP A 1 85 ? 11.179 5.219 5.662 1.00 90.94 85 ASP A C 1
ATOM 619 O O . ASP A 1 85 ? 12.397 5.254 5.489 1.00 90.94 85 ASP A O 1
ATOM 623 N N . PHE A 1 86 ? 10.314 5.522 4.690 1.00 90.69 86 PHE A N 1
ATOM 624 C CA . PHE A 1 86 ? 10.745 5.933 3.362 1.00 90.69 86 PHE A CA 1
ATOM 625 C C . PHE A 1 86 ? 11.632 7.179 3.429 1.00 90.69 86 PHE A C 1
ATOM 627 O O . PHE A 1 86 ? 12.731 7.179 2.879 1.00 90.69 86 PHE A O 1
ATOM 634 N N . ARG A 1 87 ? 11.206 8.226 4.151 1.00 88.94 87 ARG A N 1
ATOM 635 C CA . ARG A 1 87 ? 11.996 9.458 4.311 1.00 88.94 87 ARG A CA 1
ATOM 636 C C . ARG A 1 87 ? 13.322 9.208 5.023 1.00 88.94 87 ARG A C 1
ATOM 638 O O . ARG A 1 87 ? 14.335 9.721 4.567 1.00 88.94 87 ARG A O 1
ATOM 645 N N . ALA A 1 88 ? 13.335 8.436 6.105 1.00 90.81 88 ALA A N 1
ATOM 646 C CA . ALA A 1 88 ? 14.552 8.122 6.852 1.00 90.81 88 ALA A CA 1
ATOM 647 C C . ALA A 1 88 ? 15.560 7.330 6.007 1.00 90.81 88 ALA A C 1
ATOM 649 O O . ALA A 1 88 ? 16.769 7.486 6.173 1.00 90.81 88 ALA A O 1
ATOM 650 N N . LEU A 1 89 ? 15.062 6.504 5.085 1.00 91.56 89 LEU A N 1
ATOM 651 C CA . LEU A 1 89 ? 15.887 5.718 4.180 1.00 91.56 89 LEU A CA 1
ATOM 652 C C . LEU A 1 89 ? 16.478 6.579 3.053 1.00 91.56 89 LEU A C 1
ATOM 654 O O . LEU A 1 89 ? 17.683 6.525 2.791 1.00 91.56 89 LEU A O 1
ATOM 658 N N . VAL A 1 90 ? 15.637 7.383 2.393 1.00 90.94 90 VAL A N 1
ATOM 659 C CA . VAL A 1 90 ? 16.019 8.108 1.170 1.00 90.94 90 VAL A CA 1
ATOM 660 C C . VAL A 1 90 ? 16.545 9.519 1.426 1.00 90.94 90 VAL A C 1
ATOM 662 O O . VAL A 1 90 ? 17.126 10.107 0.520 1.00 90.94 90 VAL A O 1
ATOM 665 N N . LEU A 1 91 ? 16.389 10.084 2.625 1.00 90.00 91 LEU A N 1
ATOM 666 C CA . LEU A 1 91 ? 16.896 11.416 2.972 1.00 90.00 91 LEU A CA 1
ATOM 667 C C . LEU A 1 91 ? 18.104 11.326 3.909 1.00 90.00 91 LEU A C 1
ATOM 669 O O . LEU A 1 91 ? 18.197 10.457 4.770 1.00 90.00 91 LEU A O 1
ATOM 673 N N . ASN A 1 92 ? 19.051 12.249 3.753 1.00 90.75 92 ASN A N 1
ATOM 674 C CA . ASN A 1 92 ? 20.142 12.433 4.707 1.00 90.75 92 ASN A CA 1
ATOM 675 C C . ASN A 1 92 ? 19.726 13.353 5.876 1.00 90.75 92 ASN A C 1
ATOM 677 O O . ASN A 1 92 ? 18.635 13.920 5.890 1.00 90.75 92 ASN A O 1
ATOM 681 N N . ALA A 1 93 ? 20.629 13.561 6.840 1.00 88.88 93 ALA A N 1
ATOM 682 C CA . ALA A 1 93 ? 20.392 14.426 8.003 1.00 88.88 93 ALA A CA 1
ATOM 683 C C . ALA A 1 93 ? 20.072 15.897 7.654 1.00 88.88 93 ALA A C 1
ATOM 685 O O . ALA A 1 93 ? 19.555 16.632 8.490 1.00 88.88 93 ALA A O 1
ATOM 686 N N . HIS A 1 94 ? 20.369 16.330 6.426 1.00 87.81 94 HIS A N 1
ATOM 687 C CA . HIS A 1 94 ? 20.078 17.668 5.911 1.00 87.81 94 HIS A CA 1
ATOM 688 C C . HIS A 1 94 ? 18.799 17.712 5.053 1.00 87.81 94 HIS A C 1
ATOM 690 O O . HIS A 1 94 ? 18.516 18.736 4.434 1.00 87.81 94 HIS A O 1
ATOM 696 N N . GLY A 1 95 ? 18.042 16.611 4.978 1.00 83.50 95 GLY A N 1
ATOM 697 C CA . GLY A 1 95 ? 16.826 16.502 4.167 1.00 83.50 95 GLY A CA 1
ATOM 698 C C . GLY A 1 95 ? 17.079 16.397 2.659 1.00 83.50 95 GLY A C 1
ATOM 699 O O . GLY A 1 95 ? 16.169 16.642 1.869 1.00 83.50 95 GLY A O 1
ATOM 700 N N . GLN A 1 96 ? 18.302 16.065 2.238 1.00 86.31 96 GLN A N 1
ATOM 701 C CA . GLN A 1 96 ? 18.656 15.887 0.827 1.00 86.31 96 GLN A CA 1
ATOM 702 C C . GLN A 1 96 ? 18.504 14.422 0.410 1.00 86.31 96 GLN A C 1
ATOM 704 O O . GLN A 1 96 ? 18.783 13.521 1.201 1.00 86.31 96 GLN A O 1
ATOM 709 N N . LEU A 1 97 ? 18.110 14.193 -0.846 1.00 86.19 97 LEU A N 1
ATOM 710 C CA . LEU A 1 97 ? 17.928 12.851 -1.399 1.00 86.19 97 LEU A CA 1
ATOM 711 C C . LEU A 1 97 ? 19.261 12.104 -1.511 1.00 86.19 97 LEU A C 1
ATOM 713 O O . LEU A 1 97 ? 20.228 12.602 -2.088 1.00 86.19 97 LEU A O 1
ATOM 717 N N . ARG A 1 98 ? 19.275 10.868 -1.024 1.00 90.38 98 ARG A N 1
ATOM 718 C CA . ARG A 1 98 ? 20.305 9.864 -1.279 1.00 90.38 98 ARG A CA 1
ATOM 719 C C . ARG A 1 98 ? 19.932 9.130 -2.566 1.00 90.38 98 ARG A C 1
ATOM 721 O O . ARG A 1 98 ? 19.226 8.128 -2.507 1.00 90.38 98 ARG A O 1
ATOM 728 N N . GLN A 1 99 ? 20.379 9.659 -3.708 1.00 87.19 99 GLN A N 1
ATOM 729 C CA . GLN A 1 99 ? 20.040 9.146 -5.048 1.00 87.19 99 GLN A CA 1
ATOM 730 C C . GLN A 1 99 ? 20.233 7.627 -5.161 1.00 87.19 99 GLN A C 1
ATOM 732 O O . GLN A 1 99 ? 19.300 6.922 -5.514 1.00 87.19 99 GLN A O 1
ATOM 737 N N . GLU A 1 100 ? 21.392 7.115 -4.740 1.00 91.62 100 GLU A N 1
ATOM 738 C CA . GLU A 1 100 ? 21.728 5.683 -4.801 1.00 91.62 100 GLU A CA 1
ATOM 739 C C . GLU A 1 100 ? 20.702 4.793 -4.077 1.00 91.62 100 GLU A C 1
ATOM 741 O O . GLU A 1 100 ? 20.268 3.766 -4.592 1.00 91.62 100 GLU A O 1
ATOM 746 N N . ILE A 1 101 ? 20.276 5.207 -2.879 1.00 91.44 101 ILE A N 1
ATOM 747 C CA . ILE A 1 101 ? 19.287 4.466 -2.087 1.00 91.44 101 ILE A CA 1
ATOM 748 C C . ILE A 1 101 ? 17.902 4.582 -2.721 1.00 91.44 101 ILE A C 1
ATOM 750 O O . ILE A 1 101 ? 17.149 3.613 -2.765 1.00 91.44 101 ILE A O 1
ATOM 754 N N . PHE A 1 102 ? 17.558 5.766 -3.221 1.00 90.12 102 PHE A N 1
ATOM 755 C CA . PHE A 1 102 ? 16.286 5.981 -3.894 1.00 90.12 102 PHE A CA 1
ATOM 756 C C . PHE A 1 102 ? 16.166 5.118 -5.155 1.00 90.12 102 PHE A C 1
ATOM 758 O O . PHE A 1 102 ? 15.148 4.458 -5.327 1.00 90.12 102 PHE A O 1
ATOM 765 N N . GLU A 1 103 ? 17.199 5.055 -5.994 1.00 90.00 103 GLU A N 1
ATOM 766 C CA . GLU A 1 103 ? 17.231 4.213 -7.198 1.00 90.00 103 GLU A CA 1
ATOM 767 C C . GLU A 1 103 ? 17.112 2.718 -6.879 1.00 90.00 103 GLU A C 1
ATOM 769 O O . GLU A 1 103 ? 16.556 1.965 -7.675 1.00 90.00 103 GLU A O 1
ATOM 774 N N . GLN A 1 104 ? 17.568 2.286 -5.702 1.00 91.00 104 GLN A N 1
ATOM 775 C CA . GLN A 1 104 ? 17.385 0.915 -5.227 1.00 91.00 104 GLN A CA 1
ATOM 776 C C . GLN A 1 104 ? 15.942 0.635 -4.766 1.00 91.00 104 GLN A C 1
ATOM 778 O O . GLN A 1 104 ? 15.422 -0.459 -4.980 1.00 91.00 104 GLN A O 1
ATOM 783 N N . VAL A 1 105 ? 15.295 1.606 -4.118 1.00 91.12 105 VAL A N 1
ATOM 784 C CA . VAL A 1 105 ? 13.974 1.453 -3.477 1.00 91.12 105 VAL A CA 1
ATOM 785 C C . VAL A 1 105 ? 12.826 1.731 -4.449 1.00 91.12 105 VAL A C 1
ATOM 787 O O . VAL A 1 105 ? 11.801 1.052 -4.445 1.00 91.12 105 VAL A O 1
ATOM 790 N N . TRP A 1 106 ? 12.971 2.748 -5.295 1.00 90.25 106 TRP A N 1
ATOM 791 C CA . TRP A 1 106 ? 11.915 3.246 -6.171 1.00 90.25 106 TRP A CA 1
ATOM 792 C C . TRP A 1 106 ? 11.356 2.202 -7.150 1.00 90.25 106 TRP A C 1
ATOM 794 O O . TRP A 1 106 ? 10.131 2.165 -7.315 1.00 90.25 106 TRP A O 1
ATOM 804 N N . PRO A 1 107 ? 12.170 1.338 -7.793 1.00 90.06 107 PRO A N 1
ATOM 805 C CA . PRO A 1 107 ? 11.667 0.342 -8.738 1.00 90.06 107 PRO A CA 1
ATOM 806 C C . PRO A 1 107 ? 10.698 -0.669 -8.115 1.00 90.06 107 PRO A C 1
ATOM 808 O O . PRO A 1 107 ? 9.728 -1.055 -8.773 1.00 90.06 107 PRO A O 1
ATOM 811 N N . SER A 1 108 ? 10.912 -1.058 -6.857 1.00 91.00 108 SER A N 1
ATOM 812 C CA . SER A 1 108 ? 10.068 -2.021 -6.136 1.00 91.00 108 SER A CA 1
ATOM 813 C C . SER A 1 108 ? 8.944 -1.358 -5.343 1.00 91.00 108 SER A C 1
ATOM 815 O O . SER A 1 108 ? 7.891 -1.963 -5.182 1.00 91.00 108 SER A O 1
ATOM 817 N N . LEU A 1 109 ? 9.080 -0.093 -4.931 1.00 92.81 109 LEU A N 1
ATOM 818 C CA . LEU A 1 109 ? 8.028 0.602 -4.185 1.00 92.81 109 LEU A CA 1
ATOM 819 C C . LEU A 1 109 ? 6.701 0.651 -4.963 1.00 92.81 109 LEU A C 1
ATOM 821 O O . LEU A 1 109 ? 6.632 1.168 -6.086 1.00 92.81 109 LEU A O 1
ATOM 825 N N . ARG A 1 110 ? 5.629 0.152 -4.340 1.00 93.69 110 ARG A N 1
ATOM 826 C CA . ARG A 1 110 ? 4.257 0.142 -4.878 1.00 93.69 110 ARG A CA 1
ATOM 827 C C . ARG A 1 110 ? 3.276 0.894 -3.996 1.00 93.69 110 ARG A C 1
ATOM 829 O O . ARG A 1 110 ? 2.396 1.562 -4.531 1.00 93.69 110 ARG A O 1
ATOM 836 N N . VAL A 1 111 ? 3.413 0.807 -2.675 1.00 93.81 111 VAL A N 1
ATOM 837 C CA . VAL A 1 111 ? 2.475 1.412 -1.721 1.00 93.81 111 VAL A CA 1
ATOM 838 C C . VAL A 1 111 ? 3.222 2.265 -0.709 1.00 93.81 111 VAL A C 1
ATOM 840 O O . VAL A 1 111 ? 4.169 1.803 -0.076 1.00 93.81 111 VAL A O 1
ATOM 843 N N . LEU A 1 112 ? 2.750 3.497 -0.530 1.00 93.00 112 LEU A N 1
ATOM 844 C CA . LEU A 1 112 ? 3.226 4.409 0.499 1.00 93.00 112 LEU A CA 1
ATOM 845 C C . LEU A 1 112 ? 2.063 4.829 1.404 1.00 93.00 112 LEU A C 1
ATOM 847 O O . LEU A 1 112 ? 1.104 5.465 0.954 1.00 93.00 112 LEU A O 1
ATOM 851 N N . ALA A 1 113 ? 2.157 4.452 2.674 1.00 91.62 113 ALA A N 1
ATOM 852 C CA . ALA A 1 113 ? 1.146 4.696 3.698 1.00 91.62 113 ALA A CA 1
ATOM 853 C C . ALA A 1 113 ? 1.643 5.752 4.715 1.00 91.62 113 ALA A C 1
ATOM 855 O O . ALA A 1 113 ? 2.839 6.068 4.751 1.00 91.62 113 ALA A O 1
ATOM 856 N N . PRO A 1 114 ? 0.768 6.358 5.533 1.00 85.94 114 PRO A N 1
ATOM 857 C CA . PRO A 1 114 ? 1.188 7.210 6.629 1.00 85.94 114 PRO A CA 1
ATOM 858 C C . PRO A 1 114 ? 1.783 6.373 7.769 1.00 85.94 114 PRO A C 1
ATOM 860 O O . PRO A 1 114 ? 1.672 5.153 7.794 1.00 85.94 114 PRO A O 1
ATOM 863 N N . ASP A 1 115 ? 2.389 7.078 8.715 1.00 80.88 115 ASP A N 1
ATOM 864 C CA . ASP A 1 115 ? 2.934 6.524 9.953 1.00 80.88 115 ASP A CA 1
ATOM 865 C C . ASP A 1 115 ? 1.838 5.866 10.811 1.00 80.88 115 ASP A C 1
ATOM 867 O O . ASP A 1 115 ? 0.830 6.515 11.128 1.00 80.88 115 ASP A O 1
ATOM 871 N N . ALA A 1 116 ? 2.048 4.618 11.227 1.00 67.25 116 ALA A N 1
ATOM 872 C CA . ALA A 1 116 ? 1.163 3.923 12.161 1.00 67.25 116 ALA A CA 1
ATOM 873 C C . ALA A 1 116 ? 1.127 4.565 13.565 1.00 67.25 116 ALA A C 1
ATOM 875 O O . ALA A 1 116 ? 0.114 4.452 14.258 1.00 67.25 116 ALA A O 1
ATOM 876 N N . ALA A 1 117 ? 2.192 5.257 13.985 1.00 61.75 117 ALA A N 1
ATOM 877 C CA . ALA A 1 117 ? 2.334 5.879 15.303 1.00 61.75 117 ALA A CA 1
ATOM 878 C C . ALA A 1 117 ? 1.904 7.361 15.348 1.00 61.75 117 ALA A C 1
ATOM 880 O O . ALA A 1 117 ? 1.667 7.899 16.432 1.00 61.75 117 ALA A O 1
ATOM 881 N N . ALA A 1 118 ? 1.756 8.037 14.201 1.00 57.44 118 ALA A N 1
ATOM 882 C CA . ALA A 1 118 ? 1.375 9.453 14.138 1.00 57.44 118 ALA A CA 1
ATOM 883 C C . ALA A 1 118 ? -0.142 9.661 13.980 1.00 57.44 118 ALA A C 1
ATOM 885 O O . ALA A 1 118 ? -0.614 10.379 13.088 1.00 57.44 118 ALA A O 1
ATOM 886 N N . THR A 1 119 ? -0.944 9.090 14.875 1.00 47.91 119 THR A N 1
ATOM 887 C CA . THR A 1 119 ? -2.356 9.468 15.032 1.00 47.91 119 THR A CA 1
ATOM 888 C C . THR A 1 119 ? -2.459 10.866 15.654 1.00 47.91 119 THR A C 1
ATOM 890 O O . THR A 1 119 ? -2.682 11.011 16.850 1.00 47.91 119 THR A O 1
ATOM 893 N N . GLY A 1 120 ? -2.263 11.923 14.853 1.00 51.41 120 GLY A N 1
ATOM 894 C CA . GLY A 1 120 ? -2.567 13.296 15.288 1.00 51.41 120 GLY A CA 1
ATOM 895 C C . GLY A 1 120 ? -1.956 14.454 14.492 1.00 51.41 120 GLY A C 1
ATOM 896 O O . GLY A 1 120 ? -2.489 15.559 14.551 1.00 51.41 120 GLY A O 1
ATOM 897 N N . SER A 1 121 ? -0.885 14.245 13.716 1.00 52.44 121 SER A N 1
ATOM 898 C CA . SER A 1 121 ? -0.245 15.332 12.953 1.00 52.44 121 SER A CA 1
ATOM 899 C C . SER A 1 121 ? -0.595 15.268 11.464 1.00 52.44 121 SER A C 1
ATOM 901 O O . SER A 1 121 ? -0.158 14.378 10.735 1.00 52.44 121 SER A O 1
ATOM 903 N N . CYS A 1 122 ? -1.367 16.245 10.981 1.00 52.41 122 CYS A N 1
ATOM 904 C CA . CYS A 1 122 ? -1.640 16.436 9.549 1.00 52.41 122 CYS A CA 1
ATOM 905 C C . CYS A 1 122 ? -0.381 16.785 8.727 1.00 52.41 122 CYS A C 1
ATOM 907 O O . CYS A 1 122 ? -0.429 16.739 7.495 1.00 52.41 122 CYS A O 1
ATOM 909 N N . ASP A 1 123 ? 0.724 17.147 9.383 1.00 57.91 123 ASP A N 1
ATOM 910 C CA . ASP A 1 123 ? 1.930 17.677 8.741 1.00 57.91 123 ASP A CA 1
ATOM 911 C C . ASP A 1 123 ? 2.740 16.576 8.035 1.00 57.91 123 ASP A C 1
ATOM 913 O O . ASP A 1 123 ? 3.057 16.684 6.848 1.00 57.91 123 ASP A O 1
ATOM 917 N N . GLY A 1 124 ? 2.925 15.429 8.701 1.00 56.56 124 GLY A N 1
ATOM 918 C CA . GLY A 1 124 ? 3.705 14.306 8.164 1.00 56.56 124 GLY A CA 1
ATOM 919 C C . GLY A 1 124 ? 3.112 13.668 6.900 1.00 56.56 124 GLY A C 1
ATOM 920 O O . GLY A 1 124 ? 3.853 13.163 6.058 1.00 56.56 124 GLY A O 1
ATOM 921 N N . ARG A 1 125 ? 1.783 13.734 6.712 1.00 57.00 125 ARG A N 1
ATOM 922 C CA . ARG A 1 125 ? 1.110 13.219 5.499 1.00 57.00 125 ARG A CA 1
ATOM 923 C C . ARG A 1 125 ? 1.380 14.094 4.276 1.00 57.00 125 ARG A C 1
ATOM 925 O O . ARG A 1 125 ? 1.559 13.584 3.173 1.00 57.00 125 ARG A O 1
ATOM 932 N N . ARG A 1 126 ? 1.417 15.418 4.466 1.00 59.84 126 ARG A N 1
ATOM 933 C CA . ARG A 1 126 ? 1.703 16.379 3.387 1.00 59.84 126 ARG A CA 1
ATOM 934 C C . ARG A 1 126 ? 3.171 16.346 2.998 1.00 59.84 126 ARG A C 1
ATOM 936 O O . ARG A 1 126 ? 3.489 16.532 1.828 1.00 59.84 126 ARG A O 1
ATOM 943 N N . GLU A 1 127 ? 4.051 16.106 3.963 1.00 64.31 127 GLU A N 1
ATOM 944 C CA . GLU A 1 127 ? 5.487 16.044 3.729 1.00 64.31 127 GLU A CA 1
ATOM 945 C C . GLU A 1 127 ? 5.873 14.854 2.845 1.00 64.31 127 GLU A C 1
ATOM 947 O O . GLU A 1 127 ? 6.543 15.066 1.843 1.00 64.31 127 GLU A O 1
ATOM 952 N N . THR A 1 128 ? 5.351 13.646 3.100 1.00 63.75 128 THR A N 1
ATOM 953 C CA . THR A 1 128 ? 5.591 12.474 2.235 1.00 63.75 128 THR A CA 1
ATOM 954 C C . THR A 1 128 ? 5.200 12.733 0.776 1.00 63.75 128 THR A C 1
ATOM 956 O O . THR A 1 128 ? 5.983 12.481 -0.140 1.00 63.75 128 THR A O 1
ATOM 959 N N . ALA A 1 129 ? 4.002 13.281 0.549 1.00 64.19 129 ALA A N 1
ATOM 960 C CA . ALA A 1 129 ? 3.519 13.583 -0.796 1.00 64.19 129 ALA A CA 1
ATOM 961 C C . ALA A 1 129 ? 4.345 14.691 -1.474 1.00 64.19 129 ALA A C 1
ATOM 963 O O . ALA A 1 129 ? 4.602 14.620 -2.672 1.00 64.19 129 ALA A O 1
ATOM 964 N N . ARG A 1 130 ? 4.812 15.694 -0.716 1.00 67.19 130 ARG A N 1
ATOM 965 C CA . ARG A 1 130 ? 5.715 16.747 -1.216 1.00 67.19 130 ARG A CA 1
ATOM 966 C C . ARG A 1 130 ? 7.101 16.216 -1.555 1.00 67.19 130 ARG A C 1
ATOM 968 O O . ARG A 1 130 ? 7.667 16.637 -2.560 1.00 67.19 130 ARG A O 1
ATOM 975 N N . THR A 1 131 ? 7.629 15.311 -0.734 1.00 65.56 131 THR A N 1
ATOM 976 C CA . THR A 1 131 ? 8.874 14.591 -0.992 1.00 65.56 131 THR A CA 1
ATOM 977 C C . THR A 1 131 ? 8.751 13.859 -2.327 1.00 65.56 131 THR A C 1
ATOM 979 O O . THR A 1 131 ? 9.538 14.134 -3.222 1.00 65.56 131 THR A O 1
ATOM 982 N N 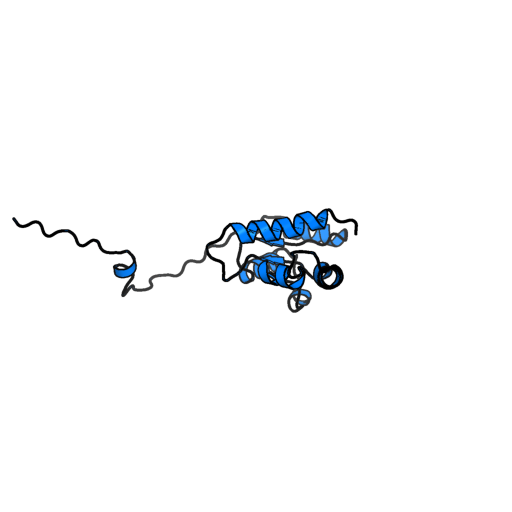. MET A 1 132 ? 7.696 13.062 -2.535 1.00 66.81 132 MET A N 1
ATOM 983 C CA . MET A 1 132 ? 7.455 12.404 -3.829 1.00 66.81 132 MET A CA 1
ATOM 984 C C . MET A 1 132 ? 7.265 13.394 -4.989 1.00 66.81 132 MET A C 1
ATOM 986 O O . MET A 1 132 ? 7.858 13.203 -6.045 1.00 66.81 132 MET A O 1
ATOM 990 N N . HIS A 1 133 ? 6.480 14.463 -4.808 1.00 67.12 133 HIS A N 1
ATOM 991 C CA . HIS A 1 133 ? 6.216 15.450 -5.864 1.00 67.12 133 HIS A CA 1
ATOM 992 C C . HIS A 1 133 ? 7.489 16.153 -6.340 1.00 67.12 133 HIS A C 1
ATOM 994 O O . HIS A 1 133 ? 7.684 16.305 -7.540 1.00 67.12 133 HIS A O 1
ATOM 1000 N N . ARG A 1 134 ? 8.382 16.551 -5.422 1.00 64.56 134 ARG A N 1
ATOM 1001 C CA . ARG A 1 134 ? 9.688 17.123 -5.792 1.00 64.56 134 ARG A CA 1
ATOM 1002 C C . ARG A 1 134 ? 10.533 16.168 -6.631 1.00 64.56 134 ARG A C 1
ATOM 1004 O O . ARG A 1 134 ? 11.386 16.633 -7.376 1.00 64.56 134 ARG A O 1
ATOM 1011 N N . TYR A 1 135 ? 10.322 14.861 -6.496 1.00 62.59 135 TYR A N 1
ATOM 1012 C CA . TYR A 1 135 ? 11.106 13.853 -7.203 1.00 62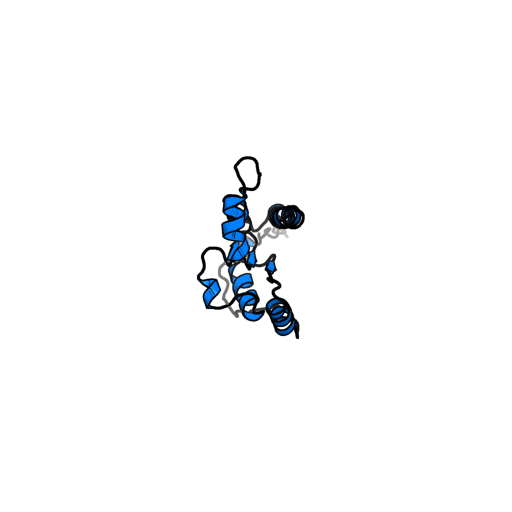.59 135 TYR A CA 1
ATOM 1013 C C . TYR A 1 135 ? 10.526 13.458 -8.557 1.00 62.59 135 TYR A C 1
ATOM 1015 O O . TYR A 1 135 ? 11.304 13.204 -9.467 1.00 62.59 135 TYR A O 1
ATOM 1023 N N . PHE A 1 136 ? 9.204 13.506 -8.747 1.00 59.50 136 PHE A N 1
ATOM 1024 C CA . PHE A 1 136 ? 8.600 13.354 -10.081 1.00 59.50 136 PHE A CA 1
ATOM 1025 C C . PHE A 1 136 ? 9.031 14.450 -11.078 1.00 59.50 136 PHE A C 1
ATOM 1027 O O . PHE A 1 136 ? 8.830 14.291 -12.278 1.00 59.50 136 P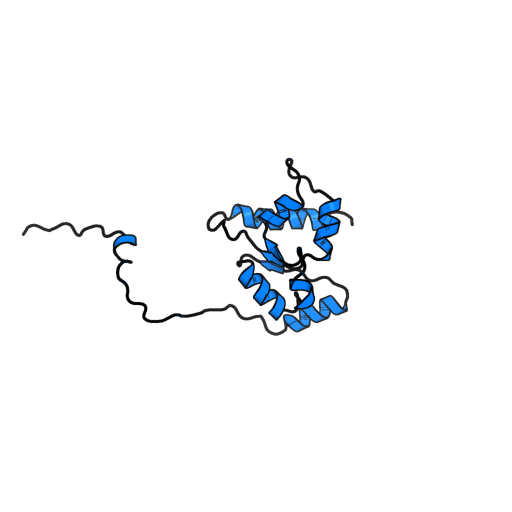HE A O 1
ATOM 1034 N N . GLU A 1 137 ? 9.623 15.545 -10.592 1.00 54.94 137 GLU A N 1
ATOM 1035 C CA . GLU A 1 137 ? 10.159 16.650 -11.398 1.00 54.94 137 GLU A CA 1
ATOM 1036 C C . GLU A 1 137 ? 11.677 16.554 -11.653 1.00 54.94 137 GLU A C 1
ATOM 1038 O O . GLU A 1 137 ? 12.223 17.389 -12.378 1.00 54.94 137 GLU A O 1
ATOM 1043 N N . LEU A 1 138 ? 12.379 15.568 -11.078 1.00 52.06 138 LEU A N 1
ATOM 1044 C CA . LEU A 1 138 ? 13.799 15.366 -11.370 1.00 52.06 138 LEU A CA 1
ATOM 1045 C C . LEU A 1 138 ? 13.965 14.648 -12.720 1.00 52.06 138 LEU A C 1
ATOM 1047 O O . LEU A 1 138 ? 13.245 13.685 -12.988 1.00 52.06 138 LEU A O 1
ATOM 1051 N N . PRO A 1 139 ? 14.907 15.085 -13.576 1.00 42.09 139 PRO A N 1
ATOM 1052 C CA . PRO A 1 139 ? 15.236 14.348 -14.785 1.00 42.09 139 PRO A CA 1
ATOM 1053 C C . PRO A 1 139 ? 15.838 12.995 -14.387 1.00 42.09 139 PRO A C 1
ATOM 1055 O O . PRO A 1 139 ? 16.870 12.955 -13.716 1.00 42.09 139 PRO A O 1
ATOM 1058 N N . MET A 1 140 ? 15.138 11.925 -14.765 1.00 49.41 140 MET A N 1
ATOM 1059 C CA . MET A 1 140 ? 15.625 10.542 -14.729 1.00 49.41 140 MET A CA 1
ATOM 1060 C C . MET A 1 140 ? 16.749 10.342 -15.744 1.00 49.41 140 MET A C 1
ATOM 1062 O O . MET A 1 140 ? 16.648 10.929 -16.849 1.00 49.41 140 MET A O 1
#

Secondary structure (DSSP, 8-state):
----------HHHHTSSPPP--------PPPTTHHHHHHHHHHTT----EE-SS-HHHHHHHHHHHTSS-TTGGGSTTSEEEHHHHHHHHB-TTS-B-HHHHHHHTTT--EEE--SS-TT-HHHHHHHHHHHHHHHTS--

Organism: Phytophthora infestans (NCBI:txid4787)

Sequence (140 aa):
MTGEAVDSASPETLEQQLVCLALVAIADPLRPGTREAVASCQKAGIVVRMVTGDSALTARSIARECGILTEEEEEETYTVMEGPDFRALVLNAHGQLRQEIFEQVWPSLRVLAPDAAATGSCDGRRETARTMHRYFELPM

Radius of gyration: 21.7 Å; chains: 1; bounding box: 56×34×70 Å

InterPro domains:
  IPR023214 HAD superfamily [G3DSA:3.40.50.1000] (30-96)
  IPR023299 P-type ATPase, cytoplasmic domain N [G3DSA:3.40.1110.10] (7-29)
  IPR036412 HAD-like superfamily [SSF56784] (15-70)

Foldseek 3Di:
DDDDDDPPDDPVNVPPPDDDDDDDDDDDDDDPCLLVVCVVCVVVVHQAADEDADDLVVQVVVCVVSVSDDPVLPPDPQQTEELVVVQVQQADPVSDGPVVSCVVRVVSHHYYYHDPPPPPDPVSSVVSVVNVVVVVPDDD